Protein AF-A0AAX1J682-F1 (afdb_monomer_lite)

Secondary structure (DSSP, 8-state):
---TT---HHHHHT--PPPPPEEETTTEESS-------TTSSHHHHHHHHHHHHHHT-EETTEE----------TT--HHHHHHHHHHHHT-

pLDDT: mean 94.28, std 7.14, range [54.44, 98.25]

Organism: NCBI:txid120959

Radius of gyration: 18.34 Å; chains: 1; bounding box: 38×26×57 Å

Structure (mmCIF, N/CA/C/O backbone):
data_AF-A0AAX1J682-F1
#
_entry.id   AF-A0AAX1J682-F1
#
loop_
_atom_site.group_PDB
_atom_site.id
_atom_site.type_symbol
_atom_site.label_atom_id
_atom_site.label_alt_id
_atom_site.label_comp_id
_atom_site.label_asym_id
_atom_site.label_entity_id
_atom_site.label_seq_id
_atom_site.pdbx_PDB_ins_code
_atom_site.Cartn_x
_atom_site.Cartn_y
_atom_site.Cartn_z
_atom_site.occupancy
_atom_site.B_iso_or_equiv
_atom_site.auth_seq_id
_atom_site.auth_comp_id
_atom_site.auth_asym_id
_atom_site.auth_atom_id
_atom_site.pdbx_PDB_model_num
ATOM 1 N N . MET A 1 1 ? 3.415 2.321 37.408 1.00 54.44 1 MET A N 1
ATOM 2 C CA . MET A 1 1 ? 2.972 2.013 36.034 1.00 54.44 1 MET A CA 1
ATOM 3 C C . MET A 1 1 ? 1.501 2.387 35.968 1.00 54.44 1 MET A C 1
ATOM 5 O O . MET A 1 1 ? 0.724 1.815 36.717 1.00 54.44 1 MET A O 1
ATOM 9 N N . SER A 1 2 ? 1.156 3.450 35.241 1.00 63.31 2 SER A N 1
ATOM 10 C CA . SER A 1 2 ? -0.225 3.944 35.155 1.00 63.31 2 SER A CA 1
ATOM 11 C C . SER A 1 2 ? -1.028 3.043 34.216 1.00 63.31 2 SER A C 1
ATOM 13 O O . SER A 1 2 ? -0.546 2.738 33.130 1.00 63.31 2 SER A O 1
ATOM 15 N N . LEU A 1 3 ? -2.235 2.636 34.617 1.00 78.62 3 LEU A N 1
ATOM 16 C CA . LEU A 1 3 ? -3.186 1.878 33.784 1.00 78.62 3 LEU A CA 1
ATOM 17 C C . LEU A 1 3 ? -3.978 2.790 32.822 1.00 78.62 3 LEU A C 1
ATOM 19 O O . LEU A 1 3 ? -5.016 2.401 32.295 1.00 78.62 3 LEU A O 1
ATOM 23 N N . SER A 1 4 ? -3.509 4.021 32.609 1.00 72.94 4 SER A N 1
ATOM 24 C CA . SER A 1 4 ? -4.102 4.999 31.697 1.00 72.94 4 SER A CA 1
ATOM 25 C C . SER A 1 4 ? -3.999 4.502 30.253 1.00 72.94 4 SER A C 1
ATOM 27 O O . SER A 1 4 ? -2.948 4.644 29.629 1.00 72.94 4 SER A O 1
ATOM 29 N N . GLY A 1 5 ? -5.068 3.882 29.757 1.00 82.69 5 GLY A N 1
ATOM 30 C CA . GLY A 1 5 ? -5.147 3.292 28.418 1.00 82.69 5 GLY A CA 1
ATOM 31 C C . GLY A 1 5 ? -5.752 1.888 28.386 1.00 82.69 5 GLY A C 1
ATOM 32 O O . GLY A 1 5 ? -5.976 1.363 27.301 1.00 82.69 5 GLY A O 1
ATOM 33 N N . LEU A 1 6 ? -6.028 1.271 29.543 1.00 89.44 6 LEU A N 1
ATOM 34 C CA . LEU A 1 6 ? -6.820 0.045 29.571 1.00 89.44 6 LEU A CA 1
ATOM 35 C C . LEU A 1 6 ? -8.285 0.353 29.266 1.00 89.44 6 LEU A C 1
ATOM 37 O O . LEU A 1 6 ? -8.880 1.231 29.886 1.00 89.44 6 LEU A O 1
ATOM 41 N N . VAL A 1 7 ? -8.836 -0.416 28.336 1.00 92.00 7 VAL A N 1
ATOM 42 C CA . VAL A 1 7 ? -10.250 -0.426 27.969 1.00 92.00 7 VAL A CA 1
ATOM 43 C C . VAL A 1 7 ? -10.806 -1.780 28.395 1.00 92.00 7 VAL A C 1
ATOM 45 O O . VAL A 1 7 ? -10.195 -2.817 28.119 1.00 92.00 7 VAL A O 1
ATOM 48 N N . THR A 1 8 ? -11.920 -1.787 29.119 1.00 94.44 8 THR A N 1
ATOM 49 C CA . THR A 1 8 ? -12.617 -3.023 29.488 1.00 94.44 8 THR A CA 1
ATOM 50 C C . THR A 1 8 ? -13.480 -3.530 28.327 1.00 94.44 8 THR A C 1
ATOM 52 O O . THR A 1 8 ? -13.756 -2.804 27.375 1.00 94.44 8 THR A O 1
ATOM 55 N N . GLY A 1 9 ? -13.904 -4.797 28.371 1.00 94.69 9 GLY A N 1
ATOM 56 C CA . GLY A 1 9 ? -14.698 -5.384 27.283 1.00 94.69 9 GLY A CA 1
ATOM 57 C C . GLY A 1 9 ? -16.041 -4.680 27.064 1.00 94.69 9 GLY A C 1
ATOM 58 O O . GLY A 1 9 ? -16.424 -4.445 25.927 1.00 94.69 9 GLY A O 1
ATOM 59 N N . ASP A 1 10 ? -16.709 -4.282 28.145 1.00 96.44 10 ASP A N 1
ATOM 60 C CA . ASP A 1 10 ? -17.950 -3.498 28.131 1.00 96.44 10 ASP A CA 1
ATOM 61 C C . ASP A 1 10 ? -17.750 -2.079 27.583 1.00 96.44 10 ASP A C 1
ATOM 63 O O . ASP A 1 10 ? -18.605 -1.579 26.859 1.00 96.44 10 ASP A O 1
ATOM 67 N N . GLN A 1 11 ? -16.609 -1.444 27.873 1.00 94.69 11 GLN A N 1
ATOM 68 C CA . GLN A 1 11 ? -16.272 -0.137 27.305 1.00 94.69 11 GLN A CA 1
ATOM 69 C C . GLN A 1 11 ? -16.045 -0.224 25.796 1.00 94.69 11 GLN A C 1
ATOM 71 O O . GLN A 1 11 ? -16.528 0.631 25.064 1.00 94.69 11 GLN A O 1
ATOM 76 N N . LEU A 1 12 ? -15.337 -1.258 25.331 1.00 94.44 12 LEU A N 1
ATOM 77 C CA . LEU A 1 12 ? -15.101 -1.464 23.904 1.00 94.44 12 LEU A CA 1
ATOM 78 C C . LEU A 1 12 ? -16.395 -1.805 23.151 1.00 94.44 12 LEU A C 1
ATOM 80 O O . LEU A 1 12 ? -16.602 -1.298 22.055 1.00 94.44 12 LEU A O 1
ATOM 84 N N . ASP A 1 13 ? -17.255 -2.646 23.731 1.00 96.06 13 ASP A N 1
ATOM 85 C CA . ASP A 1 13 ? -18.537 -3.045 23.131 1.00 96.06 13 ASP A CA 1
ATOM 86 C C . ASP A 1 13 ? -19.522 -1.868 23.013 1.00 96.06 13 ASP A C 1
ATOM 88 O O . ASP A 1 13 ? -20.292 -1.787 22.058 1.00 96.06 13 ASP A O 1
ATOM 92 N N . ALA A 1 14 ? -19.464 -0.915 23.950 1.00 96.38 14 ALA A N 1
ATOM 93 C CA . ALA A 1 14 ? -20.284 0.295 23.926 1.00 96.38 14 ALA A CA 1
ATOM 94 C C . ALA A 1 14 ? -19.757 1.394 22.979 1.00 96.38 14 ALA A C 1
ATOM 96 O O . ALA A 1 14 ? -20.449 2.393 22.758 1.00 96.38 14 ALA A O 1
ATOM 97 N N . GLU A 1 15 ? -18.546 1.247 22.438 1.00 95.12 15 GLU A N 1
ATOM 98 C CA . GLU A 1 15 ? -17.910 2.272 21.614 1.00 95.12 15 GLU A CA 1
ATOM 99 C C . GLU A 1 15 ? -18.506 2.308 20.198 1.00 95.12 15 GLU A C 1
ATOM 101 O O . GLU A 1 15 ? -18.699 1.284 19.542 1.00 95.12 15 GLU A O 1
ATOM 106 N N . THR A 1 16 ? -18.744 3.512 19.671 1.00 95.44 16 THR A N 1
ATOM 107 C CA . THR A 1 16 ? -19.090 3.689 18.253 1.00 95.44 16 THR A CA 1
ATOM 108 C C . THR A 1 16 ? -17.820 3.961 17.459 1.00 95.44 16 THR A C 1
ATOM 110 O O . THR A 1 16 ? -17.346 5.093 17.390 1.00 95.44 16 THR A O 1
ATOM 113 N N . LEU A 1 17 ? -17.262 2.915 16.853 1.00 93.00 17 LEU A N 1
ATOM 114 C CA . LEU A 1 17 ? -16.038 3.021 16.063 1.00 93.00 17 LEU A CA 1
ATOM 115 C C . LEU A 1 17 ? -16.296 3.688 14.707 1.00 93.00 17 LEU A C 1
ATOM 117 O O . LEU A 1 17 ? -17.293 3.413 14.034 1.00 93.00 17 LEU A O 1
ATOM 121 N N . SER A 1 18 ? -15.357 4.534 14.283 1.00 93.88 18 SER A N 1
ATOM 122 C CA . SER A 1 18 ? -15.352 5.079 12.926 1.00 93.88 18 SER A CA 1
ATOM 123 C C . SER A 1 18 ? -15.273 3.954 11.885 1.00 93.88 18 SER A C 1
ATOM 125 O O . SER A 1 18 ? -14.638 2.925 12.136 1.00 93.88 18 SER A O 1
ATOM 127 N N . PRO A 1 19 ? -15.876 4.134 10.696 1.00 93.31 19 PRO A N 1
ATOM 128 C CA . PRO A 1 19 ? -15.704 3.193 9.599 1.00 93.31 19 PRO A CA 1
ATOM 129 C C . PRO A 1 19 ? -14.231 3.058 9.207 1.00 93.31 19 PRO A C 1
ATOM 131 O O . PRO A 1 19 ? -13.501 4.046 9.199 1.00 93.31 19 PRO A O 1
ATOM 134 N N . LEU A 1 20 ? -13.834 1.847 8.816 1.00 93.44 20 LEU A N 1
ATOM 135 C CA . LEU A 1 20 ? -12.494 1.561 8.312 1.00 93.44 20 LEU A CA 1
ATOM 136 C C . LEU A 1 20 ? -12.189 2.434 7.091 1.00 93.44 20 LEU A C 1
ATOM 138 O O . LEU A 1 20 ? -12.952 2.431 6.117 1.00 93.44 20 LEU A O 1
ATOM 142 N N . GLU A 1 21 ? -11.064 3.141 7.114 1.00 95.44 21 GLU A N 1
ATOM 143 C CA . GLU A 1 21 ? -10.600 3.857 5.932 1.00 95.44 21 GLU A CA 1
ATOM 144 C C . GLU A 1 21 ? -9.901 2.923 4.941 1.00 95.44 21 GLU A C 1
ATOM 146 O O . GLU A 1 21 ? -9.297 1.914 5.304 1.00 95.44 21 GLU A O 1
ATOM 151 N N . TRP A 1 22 ? -9.955 3.277 3.657 1.00 96.19 22 TRP A N 1
ATOM 152 C CA . TRP A 1 22 ? -9.360 2.487 2.584 1.00 96.19 22 TRP A CA 1
ATOM 153 C C . TRP A 1 22 ? -8.493 3.364 1.692 1.00 96.19 22 TRP A C 1
ATOM 155 O O . TRP A 1 22 ? -8.910 4.439 1.260 1.00 96.19 22 TRP A O 1
ATOM 165 N N . SER A 1 23 ? -7.295 2.874 1.381 1.00 96.00 23 SER A N 1
ATOM 166 C CA . SER A 1 23 ? -6.480 3.426 0.293 1.00 96.00 23 SER A CA 1
ATOM 167 C C . SER A 1 23 ? -6.989 2.924 -1.058 1.00 96.00 23 SER A C 1
ATOM 169 O O . SER A 1 23 ? -7.051 3.682 -2.017 1.00 96.00 23 SER A O 1
ATOM 171 N N . VAL A 1 24 ? -7.401 1.651 -1.115 1.00 97.06 24 VAL A N 1
ATOM 172 C CA . VAL A 1 24 ? -8.084 1.054 -2.270 1.00 97.06 24 VAL A CA 1
ATOM 173 C C . VAL A 1 24 ? -9.303 0.288 -1.749 1.00 97.06 24 VAL A C 1
ATOM 175 O O . VAL A 1 24 ? -9.111 -0.733 -1.079 1.00 97.06 24 VAL A O 1
ATOM 178 N N . PRO A 1 25 ? -10.540 0.762 -1.989 1.00 97.06 25 PRO A N 1
ATOM 179 C CA . PRO A 1 25 ? -11.755 0.132 -1.473 1.00 97.06 25 PRO A CA 1
ATOM 180 C C . PRO A 1 25 ? -11.810 -1.382 -1.725 1.00 97.06 25 PRO A C 1
ATOM 182 O O . PRO A 1 25 ? -11.649 -1.844 -2.851 1.00 97.06 25 PRO A O 1
ATOM 185 N N . GLY A 1 26 ? -12.003 -2.160 -0.655 1.00 95.38 26 GLY A N 1
ATOM 186 C CA . GLY A 1 26 ? -12.087 -3.625 -0.707 1.00 95.38 26 GLY A CA 1
ATOM 187 C C . GLY A 1 26 ? -10.757 -4.363 -0.917 1.00 95.38 26 GLY A C 1
ATOM 188 O O . GLY A 1 26 ? -10.752 -5.591 -0.909 1.00 95.38 26 GLY A O 1
ATOM 189 N N . ILE A 1 27 ? -9.637 -3.649 -1.085 1.00 95.69 27 ILE A N 1
ATOM 190 C CA . ILE A 1 27 ? -8.323 -4.244 -1.386 1.00 95.69 27 ILE A CA 1
ATOM 191 C C . ILE A 1 27 ? -7.270 -3.848 -0.348 1.00 95.69 27 ILE A C 1
ATOM 193 O O . ILE A 1 27 ? -6.546 -4.708 0.148 1.00 95.69 27 ILE A O 1
ATOM 197 N N . LEU A 1 28 ? -7.167 -2.557 -0.025 1.00 95.88 28 LEU A N 1
ATOM 198 C CA . LEU A 1 28 ? -6.125 -2.021 0.848 1.00 95.88 28 LEU A CA 1
ATOM 199 C C . LEU A 1 28 ? -6.747 -1.127 1.933 1.00 95.88 28 LEU A C 1
ATOM 201 O O . LEU A 1 28 ? -6.954 0.066 1.676 1.00 95.88 28 LEU A O 1
ATOM 205 N N . PRO A 1 29 ? -7.083 -1.691 3.109 1.00 96.25 29 PRO A N 1
ATOM 206 C CA . PRO A 1 29 ? -7.574 -0.919 4.243 1.00 96.25 29 PRO A CA 1
ATOM 207 C C . PRO A 1 29 ? -6.437 -0.133 4.902 1.00 96.25 29 PRO A C 1
ATOM 209 O O . PRO A 1 29 ? -5.256 -0.360 4.622 1.00 96.25 29 PRO A O 1
ATOM 212 N N . GLU A 1 30 ? -6.790 0.786 5.791 1.00 95.25 30 GLU A N 1
ATOM 213 C CA . GLU A 1 30 ? -5.839 1.421 6.700 1.00 95.25 30 GLU A CA 1
ATOM 214 C C . GLU A 1 30 ? -5.088 0.399 7.572 1.00 95.25 30 GLU A C 1
ATOM 216 O O . GLU A 1 30 ? -5.556 -0.711 7.832 1.00 95.25 30 GLU A O 1
ATOM 221 N N . GLY A 1 31 ? -3.890 0.781 8.018 1.00 94.69 31 GLY A N 1
ATOM 222 C CA . GLY A 1 31 ? -2.983 -0.084 8.769 1.00 94.69 31 GLY A CA 1
ATOM 223 C C . GLY A 1 31 ? -1.771 -0.529 7.948 1.00 94.69 31 GLY A C 1
ATOM 224 O O . GLY A 1 31 ? -1.256 0.217 7.116 1.00 94.69 31 GLY A O 1
ATOM 225 N N . LEU A 1 32 ? -1.275 -1.739 8.226 1.00 95.31 32 LEU A N 1
ATOM 226 C CA . LEU A 1 32 ? -0.077 -2.303 7.601 1.00 95.31 32 LEU A CA 1
ATOM 227 C C . LEU A 1 32 ? -0.435 -3.508 6.727 1.00 95.31 32 LEU A C 1
ATOM 229 O O . LEU A 1 32 ? -0.906 -4.527 7.226 1.00 95.31 32 LEU A O 1
ATOM 233 N N . GLY A 1 33 ? -0.129 -3.410 5.434 1.00 93.44 33 GLY A N 1
ATOM 234 C CA . GLY A 1 33 ? -0.212 -4.518 4.484 1.00 93.44 33 GLY A CA 1
ATOM 235 C C . GLY A 1 33 ? 1.169 -4.973 4.014 1.00 93.44 33 GLY A C 1
ATOM 236 O O . GLY A 1 33 ? 2.075 -4.159 3.836 1.00 93.44 33 GLY A O 1
ATOM 237 N N . ILE A 1 34 ? 1.327 -6.277 3.771 1.00 96.00 34 ILE A N 1
ATOM 238 C CA . ILE A 1 34 ? 2.536 -6.855 3.173 1.00 96.00 34 ILE A CA 1
ATOM 239 C C . ILE A 1 34 ? 2.160 -7.510 1.845 1.00 96.00 34 ILE A C 1
ATOM 241 O O . ILE A 1 34 ? 1.379 -8.458 1.813 1.00 96.00 34 ILE A O 1
ATOM 245 N N . LEU A 1 35 ? 2.760 -7.036 0.752 1.00 96.19 35 LEU A N 1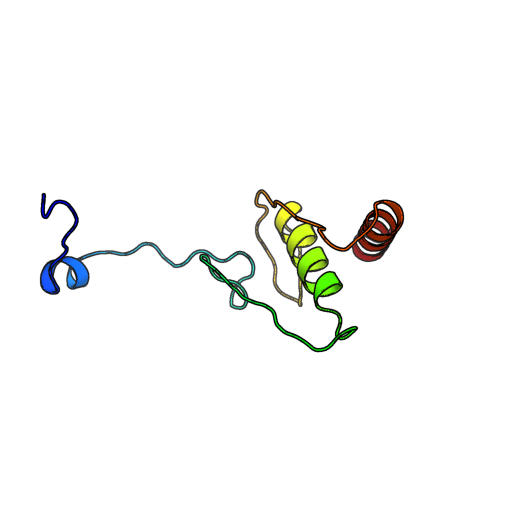
ATOM 246 C CA . LEU A 1 35 ? 2.656 -7.669 -0.561 1.00 96.19 35 LEU A CA 1
ATOM 247 C C . LEU A 1 35 ? 3.890 -8.541 -0.819 1.00 96.19 35 LEU A C 1
ATOM 249 O O . LEU A 1 35 ? 4.986 -8.029 -1.052 1.00 96.19 35 LEU A O 1
ATOM 253 N N . ALA A 1 36 ? 3.701 -9.861 -0.828 1.00 96.38 36 ALA A N 1
ATOM 254 C CA . ALA A 1 36 ? 4.747 -10.835 -1.126 1.00 96.38 36 ALA A CA 1
ATOM 255 C C . ALA A 1 36 ? 4.451 -11.562 -2.442 1.00 96.38 36 ALA A C 1
ATOM 257 O O . ALA A 1 36 ? 3.351 -12.062 -2.658 1.00 96.38 36 ALA A O 1
ATOM 258 N N . ALA A 1 37 ? 5.444 -11.630 -3.326 1.00 96.38 37 ALA A N 1
ATOM 259 C CA . ALA A 1 37 ? 5.348 -12.356 -4.586 1.00 96.38 37 ALA A CA 1
ATOM 260 C C . ALA A 1 37 ? 6.747 -12.762 -5.080 1.00 96.38 37 ALA A C 1
ATOM 262 O O . ALA A 1 37 ? 7.729 -12.092 -4.730 1.00 96.38 37 ALA A O 1
ATOM 263 N N . PRO A 1 38 ? 6.862 -13.808 -5.923 1.00 97.50 38 PRO A N 1
ATOM 264 C CA . PRO A 1 38 ? 8.127 -14.175 -6.547 1.00 97.50 38 PRO A CA 1
ATOM 265 C C . PRO A 1 38 ? 8.760 -13.012 -7.333 1.00 97.50 38 PRO A C 1
ATOM 267 O O . PRO A 1 38 ? 8.059 -12.103 -7.802 1.00 97.50 38 PRO A O 1
ATOM 270 N N . PRO A 1 39 ? 10.089 -13.025 -7.533 1.00 95.06 39 PRO A N 1
ATOM 271 C CA . PRO A 1 39 ? 10.758 -12.043 -8.374 1.00 95.06 39 PRO A CA 1
ATOM 272 C C . PRO A 1 39 ? 10.092 -11.922 -9.749 1.00 95.06 39 PRO A C 1
ATOM 274 O O . PRO A 1 39 ? 9.756 -12.920 -10.377 1.00 95.06 39 PRO A O 1
ATOM 277 N N . LYS A 1 40 ? 9.948 -10.679 -10.229 1.00 92.81 40 LYS A N 1
ATOM 278 C CA . LYS A 1 40 ? 9.358 -10.333 -11.537 1.00 92.81 40 LYS A CA 1
ATOM 279 C C . LYS A 1 40 ? 7.855 -10.617 -11.686 1.00 92.81 40 LYS A C 1
ATOM 281 O O . LYS A 1 40 ? 7.323 -10.378 -12.760 1.00 92.81 40 LYS A O 1
ATOM 286 N N . ALA A 1 41 ? 7.147 -10.974 -10.613 1.00 96.25 41 ALA A N 1
ATOM 287 C CA . ALA A 1 41 ? 5.687 -11.123 -10.619 1.00 96.25 41 ALA A CA 1
ATOM 288 C C . ALA A 1 41 ? 4.903 -9.788 -10.664 1.00 96.25 41 ALA A C 1
ATOM 290 O O . ALA A 1 41 ? 3.689 -9.779 -10.524 1.00 96.25 41 ALA A O 1
ATOM 291 N N . GLY A 1 42 ? 5.585 -8.644 -10.807 1.00 95.25 42 GLY A N 1
ATOM 292 C CA . GLY A 1 42 ? 4.934 -7.333 -10.922 1.00 95.25 42 GLY A CA 1
ATOM 293 C C . GLY A 1 42 ? 4.671 -6.589 -9.606 1.00 95.25 42 GLY A C 1
ATOM 294 O O . GLY A 1 42 ? 4.083 -5.517 -9.650 1.00 95.25 42 GLY A O 1
ATOM 295 N N . LYS A 1 43 ? 5.163 -7.065 -8.450 1.00 96.06 43 LYS A N 1
ATOM 296 C CA . LYS A 1 43 ? 4.928 -6.418 -7.137 1.00 96.06 43 LYS A CA 1
ATOM 297 C C . LYS A 1 43 ? 5.232 -4.910 -7.116 1.00 96.06 43 LYS A C 1
ATOM 299 O O . LYS A 1 43 ? 4.394 -4.115 -6.719 1.00 96.06 43 LYS A O 1
ATOM 304 N N . SER A 1 44 ? 6.404 -4.506 -7.612 1.00 95.44 44 SER A N 1
ATOM 305 C CA . SER A 1 44 ? 6.825 -3.098 -7.620 1.00 95.44 44 SER A CA 1
ATOM 306 C C . SER A 1 44 ? 6.013 -2.257 -8.607 1.00 95.44 44 SER A C 1
ATOM 308 O O . SER A 1 44 ? 5.825 -1.071 -8.376 1.00 95.44 44 SER A O 1
ATOM 310 N N . TRP A 1 45 ? 5.514 -2.866 -9.689 1.00 96.94 45 TRP A N 1
ATOM 311 C CA . TRP A 1 45 ? 4.610 -2.198 -10.627 1.00 96.94 45 TRP A CA 1
ATOM 312 C C . TRP A 1 45 ? 3.250 -1.950 -9.991 1.00 96.94 45 TRP A C 1
ATOM 314 O O . TRP A 1 45 ? 2.743 -0.839 -10.074 1.00 96.94 45 TRP A O 1
ATOM 324 N N . LEU A 1 46 ? 2.701 -2.957 -9.309 1.00 97.31 46 LEU A N 1
ATOM 325 C CA . LEU A 1 46 ? 1.423 -2.842 -8.621 1.00 97.31 46 LEU A CA 1
ATOM 326 C C . LEU A 1 46 ? 1.466 -1.782 -7.514 1.00 97.31 46 LEU A C 1
ATOM 328 O O . LEU A 1 46 ? 0.601 -0.915 -7.471 1.00 97.31 46 LEU A O 1
ATOM 332 N N . VAL A 1 47 ? 2.489 -1.811 -6.652 1.00 97.25 47 VAL A N 1
ATOM 333 C CA . VAL A 1 47 ? 2.622 -0.826 -5.562 1.00 97.25 47 VAL A CA 1
ATOM 334 C C . VAL A 1 47 ? 2.785 0.590 -6.115 1.00 97.25 47 VAL A C 1
ATOM 336 O O . VAL A 1 47 ? 2.163 1.515 -5.600 1.00 97.25 47 VAL A O 1
ATOM 339 N N . LEU A 1 48 ? 3.576 0.771 -7.179 1.00 97.94 48 LEU A N 1
ATOM 340 C CA . LEU A 1 48 ? 3.732 2.079 -7.814 1.00 97.94 48 LEU A CA 1
ATOM 341 C C . LEU A 1 48 ? 2.425 2.560 -8.464 1.00 97.94 48 LEU A C 1
ATOM 343 O O . LEU A 1 48 ? 2.072 3.720 -8.294 1.00 97.94 48 LEU A O 1
ATOM 347 N N . ALA A 1 49 ? 1.691 1.682 -9.156 1.00 97.81 49 ALA A N 1
ATOM 348 C CA . ALA A 1 49 ? 0.405 2.018 -9.769 1.00 97.81 49 ALA A CA 1
ATOM 349 C C . ALA A 1 49 ? -0.638 2.435 -8.722 1.00 97.81 49 ALA A C 1
ATOM 351 O O . ALA A 1 49 ? -1.296 3.455 -8.896 1.00 97.81 49 ALA A O 1
ATOM 352 N N . ILE A 1 50 ? -0.733 1.700 -7.606 1.00 97.88 50 ILE A N 1
ATOM 353 C CA . ILE A 1 50 ? -1.592 2.074 -6.472 1.00 97.88 50 ILE A CA 1
ATOM 354 C C . ILE A 1 50 ? -1.172 3.438 -5.923 1.00 97.88 50 ILE A C 1
ATOM 356 O O . ILE A 1 50 ? -2.015 4.311 -5.752 1.00 97.88 50 ILE A O 1
ATOM 360 N N . GLY A 1 51 ? 0.126 3.639 -5.678 1.00 97.94 51 GLY A N 1
ATOM 361 C CA . GLY A 1 51 ? 0.633 4.896 -5.136 1.00 97.94 51 GLY A CA 1
ATOM 362 C C . GLY A 1 51 ? 0.336 6.100 -6.032 1.00 97.94 51 GLY A C 1
ATOM 363 O O . GLY A 1 51 ? -0.094 7.131 -5.528 1.00 97.94 51 GLY A O 1
ATOM 364 N N . LEU A 1 52 ? 0.516 5.964 -7.349 1.00 98.06 52 LEU A N 1
ATOM 365 C CA . LEU A 1 52 ? 0.205 7.022 -8.314 1.00 98.06 52 LEU A CA 1
ATOM 366 C C . LEU A 1 52 ? -1.303 7.296 -8.388 1.00 98.06 52 LEU A C 1
ATOM 368 O O . LEU A 1 52 ? -1.707 8.450 -8.297 1.00 98.06 52 LEU A O 1
ATOM 372 N N . ALA A 1 53 ? -2.132 6.252 -8.478 1.00 98.00 53 ALA A N 1
ATOM 373 C CA . ALA A 1 53 ? -3.583 6.408 -8.546 1.00 98.00 53 ALA A CA 1
ATOM 374 C C . ALA A 1 53 ? -4.160 7.056 -7.280 1.00 98.00 53 ALA A C 1
ATOM 376 O O . ALA A 1 53 ? -5.012 7.933 -7.379 1.00 98.00 53 ALA A O 1
ATOM 377 N N . VAL A 1 54 ? -3.678 6.666 -6.094 1.00 98.00 54 VAL A N 1
ATOM 378 C CA . VAL A 1 54 ? -4.093 7.268 -4.815 1.00 98.00 54 VAL A CA 1
ATOM 379 C C . VAL A 1 54 ? -3.569 8.700 -4.679 1.00 98.00 54 VAL A C 1
ATOM 381 O O . VAL A 1 54 ? -4.267 9.549 -4.134 1.00 98.00 54 VAL A O 1
ATOM 384 N N . ALA A 1 55 ? -2.370 9.002 -5.184 1.00 98.00 55 ALA A N 1
ATOM 385 C CA . ALA A 1 55 ? -1.825 10.360 -5.151 1.00 98.00 55 ALA A CA 1
ATOM 386 C C . ALA A 1 55 ? -2.596 11.347 -6.046 1.00 98.00 55 ALA A C 1
ATOM 388 O O . ALA A 1 55 ? -2.644 12.537 -5.725 1.00 98.00 55 ALA A O 1
ATOM 389 N N . ASP A 1 56 ? -3.188 10.854 -7.137 1.00 97.06 56 ASP A N 1
ATOM 390 C CA . ASP A 1 56 ? -3.935 11.651 -8.120 1.00 97.06 56 ASP A CA 1
ATOM 391 C C . ASP A 1 56 ? -5.461 11.633 -7.894 1.00 97.06 56 ASP A C 1
ATOM 393 O O . ASP A 1 56 ? -6.142 12.607 -8.189 1.00 97.06 56 ASP A O 1
ATOM 397 N N . GLY A 1 57 ? -6.003 10.569 -7.288 1.00 95.56 57 GLY A N 1
ATOM 398 C CA . GLY A 1 57 ? -7.449 10.382 -7.102 1.00 95.56 57 GLY A CA 1
ATOM 399 C C . GLY A 1 57 ? -8.156 9.778 -8.3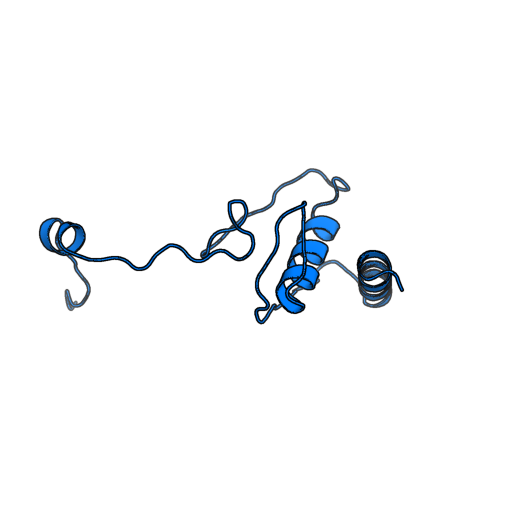21 1.00 95.56 57 GLY A C 1
ATOM 400 O O . GLY A 1 57 ? -9.237 10.230 -8.693 1.00 95.56 57 GLY A O 1
ATOM 401 N N . GLY A 1 58 ? -7.521 8.792 -8.962 1.00 95.38 58 GLY A N 1
ATOM 402 C CA . GLY A 1 58 ? -8.007 8.131 -10.178 1.00 95.38 58 GLY A CA 1
ATOM 403 C C . GLY A 1 58 ? -8.610 6.742 -9.939 1.00 95.38 58 GLY A C 1
ATOM 404 O O . GLY A 1 58 ? -9.418 6.525 -9.038 1.00 95.38 58 GLY A O 1
ATOM 405 N N . GLU A 1 59 ? -8.205 5.776 -10.762 1.00 96.62 59 GLU A N 1
ATOM 406 C CA . GLU A 1 59 ? -8.642 4.380 -10.685 1.00 96.62 59 GLU A CA 1
ATOM 407 C C . GLU A 1 59 ? -7.432 3.439 -10.687 1.00 96.62 59 GLU A C 1
ATOM 409 O O . GLU A 1 59 ? -6.456 3.656 -11.408 1.00 96.62 59 GLU A O 1
ATOM 414 N N . VAL A 1 60 ? -7.493 2.365 -9.897 1.00 97.38 60 VAL A N 1
ATOM 415 C CA . VAL A 1 60 ? -6.509 1.278 -9.935 1.00 97.38 60 VAL A CA 1
ATOM 416 C C . VAL A 1 60 ? -7.206 -0.062 -9.748 1.00 97.38 60 VAL A C 1
ATOM 418 O O . VAL A 1 60 ? -8.100 -0.189 -8.919 1.00 97.38 60 VAL A O 1
ATOM 421 N N . LEU A 1 61 ? -6.817 -1.080 -10.523 1.00 95.88 61 LEU A N 1
ATOM 422 C CA . LEU A 1 61 ? -7.458 -2.407 -10.511 1.00 95.88 61 LEU A CA 1
ATOM 423 C C . LEU A 1 61 ? -8.981 -2.381 -10.777 1.00 95.88 61 LEU A C 1
ATOM 425 O O . LEU A 1 61 ? -9.696 -3.256 -10.296 1.00 95.88 61 LEU A O 1
ATOM 429 N N . GLY A 1 62 ? -9.486 -1.394 -11.525 1.00 97.12 62 GLY A N 1
ATOM 430 C CA . GLY A 1 62 ? -10.929 -1.223 -11.732 1.00 97.12 62 GLY A CA 1
ATOM 431 C C . GLY A 1 62 ? -11.664 -0.628 -10.526 1.00 97.12 62 GLY A C 1
ATOM 432 O O . GLY A 1 62 ? -12.889 -0.709 -10.462 1.00 97.12 62 GLY A O 1
ATOM 433 N N . VAL A 1 63 ? -10.933 -0.087 -9.545 1.00 98.19 63 VAL A N 1
ATOM 434 C CA . VAL A 1 63 ? -11.483 0.491 -8.316 1.00 98.19 63 VAL A CA 1
ATOM 435 C C . VAL A 1 63 ? -11.162 1.988 -8.260 1.00 98.19 63 VAL A C 1
ATOM 437 O O . VAL A 1 63 ? -9.979 2.348 -8.284 1.00 98.19 63 VAL A O 1
ATOM 440 N N . PRO A 1 64 ? -12.174 2.872 -8.163 1.00 98.12 64 PRO A N 1
ATOM 441 C CA . PRO A 1 64 ? -11.947 4.299 -7.973 1.00 98.12 64 PRO A CA 1
ATOM 442 C C . PRO A 1 64 ? -11.343 4.564 -6.591 1.00 98.12 64 PRO A C 1
ATOM 444 O O . PRO A 1 64 ? -11.750 3.961 -5.591 1.00 98.12 64 PRO A O 1
ATOM 447 N N . VAL A 1 65 ? -10.379 5.478 -6.528 1.00 98.25 65 VAL A N 1
ATOM 448 C CA . VAL A 1 65 ? -9.672 5.838 -5.295 1.00 98.25 65 VAL A CA 1
ATOM 449 C C . VAL A 1 65 ? -9.737 7.338 -5.045 1.00 98.25 65 VAL A C 1
ATOM 451 O O . VAL A 1 65 ? -9.684 8.147 -5.964 1.00 98.25 65 VAL A O 1
ATOM 454 N N . ASN A 1 66 ? -9.843 7.718 -3.773 1.00 96.19 66 ASN A N 1
ATOM 455 C CA . ASN A 1 66 ? -9.811 9.123 -3.379 1.00 96.19 66 ASN A CA 1
ATOM 456 C C . ASN A 1 66 ? -8.368 9.629 -3.338 1.00 96.19 66 ASN A C 1
ATOM 458 O O . ASN A 1 66 ? -7.467 8.904 -2.909 1.00 96.19 66 ASN A O 1
ATOM 462 N N . GLN A 1 67 ? -8.172 10.892 -3.715 1.00 97.94 67 GLN A N 1
ATOM 463 C CA . GLN A 1 67 ? -6.862 11.529 -3.667 1.00 97.94 67 GLN A CA 1
ATOM 464 C C . GLN A 1 67 ? -6.352 11.651 -2.225 1.00 97.94 67 GLN A C 1
ATOM 466 O O . GLN A 1 67 ? -7.048 12.188 -1.357 1.00 97.94 67 GLN A O 1
ATOM 471 N N . ARG A 1 68 ? -5.126 11.185 -1.958 1.00 96.12 68 ARG A N 1
ATOM 472 C CA . ARG A 1 68 ? -4.469 11.275 -0.642 1.00 96.12 68 ARG A CA 1
ATOM 473 C C . ARG A 1 68 ? -2.953 11.457 -0.788 1.00 96.12 68 ARG A C 1
ATOM 475 O O . ARG A 1 68 ? -2.379 11.007 -1.776 1.00 96.12 68 ARG A O 1
ATOM 482 N N . PRO A 1 69 ? -2.262 12.060 0.196 1.00 97.69 69 PRO A N 1
ATOM 483 C CA . PRO A 1 69 ? -0.802 12.108 0.192 1.00 97.69 69 PRO A CA 1
ATOM 484 C C . PRO A 1 69 ? -0.185 10.701 0.221 1.00 97.69 69 PRO A C 1
ATOM 486 O O . PRO A 1 69 ? -0.560 9.876 1.053 1.00 97.69 69 PRO A O 1
ATOM 489 N N . VAL A 1 70 ? 0.797 10.449 -0.650 1.00 98.00 70 VAL A N 1
ATOM 490 C CA . VAL A 1 70 ? 1.508 9.164 -0.749 1.00 98.00 70 VAL A CA 1
ATOM 491 C C . VAL A 1 70 ? 3.015 9.379 -0.637 1.00 98.00 70 VAL A C 1
ATOM 493 O O . VAL A 1 70 ? 3.585 10.236 -1.309 1.00 98.00 70 VAL A O 1
ATOM 496 N N . LEU A 1 71 ? 3.675 8.552 0.177 1.00 97.94 71 LEU A N 1
ATOM 497 C CA . LEU A 1 71 ? 5.132 8.436 0.230 1.00 97.94 71 LEU A CA 1
ATOM 498 C C . LEU A 1 71 ? 5.559 7.094 -0.374 1.00 97.94 71 LEU A C 1
ATOM 500 O O . LEU A 1 71 ? 5.295 6.040 0.200 1.00 97.94 71 LEU A O 1
ATOM 504 N N . TYR A 1 72 ? 6.255 7.133 -1.511 1.00 97.25 72 TYR A N 1
ATOM 505 C CA . TYR A 1 72 ? 6.816 5.942 -2.151 1.00 97.25 72 TYR A CA 1
ATOM 506 C C . TYR A 1 72 ? 8.327 5.848 -1.909 1.00 97.25 72 TYR A C 1
ATOM 508 O O . TYR A 1 72 ? 9.096 6.699 -2.358 1.00 97.25 72 TYR A O 1
ATOM 516 N N . LEU A 1 73 ? 8.765 4.790 -1.221 1.00 96.81 73 LEU A N 1
ATOM 517 C CA . LEU A 1 73 ? 10.175 4.537 -0.913 1.00 96.81 73 LEU A CA 1
ATOM 518 C C . LEU A 1 73 ? 10.763 3.493 -1.874 1.00 96.81 73 LEU A C 1
ATOM 520 O O . LEU A 1 73 ? 10.672 2.287 -1.655 1.00 96.81 73 LEU A O 1
ATOM 524 N N . ALA A 1 74 ? 11.389 3.967 -2.949 1.00 94.81 74 ALA A N 1
ATOM 525 C CA . ALA A 1 74 ? 11.936 3.149 -4.034 1.00 94.81 74 ALA A CA 1
ATOM 526 C C . ALA A 1 74 ? 13.324 2.549 -3.715 1.00 94.81 74 ALA A C 1
ATOM 528 O O . ALA A 1 74 ? 14.278 2.762 -4.458 1.00 94.81 74 ALA A O 1
ATOM 529 N N . LEU A 1 75 ? 13.464 1.821 -2.604 1.00 95.00 75 LEU A N 1
ATOM 530 C CA . LEU A 1 75 ? 14.779 1.460 -2.037 1.00 95.00 75 LEU A CA 1
ATOM 531 C C . LEU A 1 75 ? 15.677 0.602 -2.953 1.00 95.00 75 LEU A C 1
ATOM 533 O O . LEU A 1 75 ? 16.894 0.602 -2.792 1.00 95.00 75 LEU A O 1
ATOM 537 N N . GLU A 1 76 ? 15.093 -0.114 -3.914 1.00 93.19 76 GLU A N 1
ATOM 538 C CA . GLU A 1 76 ? 15.810 -0.996 -4.850 1.00 93.19 76 GLU A CA 1
ATOM 539 C C . GLU A 1 76 ? 15.932 -0.412 -6.274 1.00 93.19 76 GLU A C 1
ATOM 541 O O . GLU A 1 76 ? 16.668 -0.950 -7.107 1.00 93.19 76 GLU A O 1
ATOM 546 N N . ASP A 1 77 ? 15.203 0.663 -6.599 1.00 93.06 77 ASP A N 1
ATOM 547 C CA . ASP A 1 77 ? 15.147 1.221 -7.954 1.00 93.06 77 ASP A CA 1
ATOM 548 C C . ASP A 1 77 ? 16.069 2.444 -8.095 1.00 93.06 77 ASP A C 1
ATOM 550 O O . ASP A 1 77 ? 16.030 3.384 -7.309 1.00 93.06 77 ASP A O 1
ATOM 554 N N . GLY A 1 78 ? 16.866 2.489 -9.167 1.00 96.12 78 GLY A N 1
ATOM 555 C CA . GLY A 1 78 ? 17.600 3.702 -9.544 1.00 96.12 78 GLY A CA 1
ATOM 556 C C . GLY A 1 78 ? 16.702 4.749 -10.219 1.00 96.12 78 GLY A C 1
ATOM 557 O O . GLY A 1 78 ? 15.710 4.40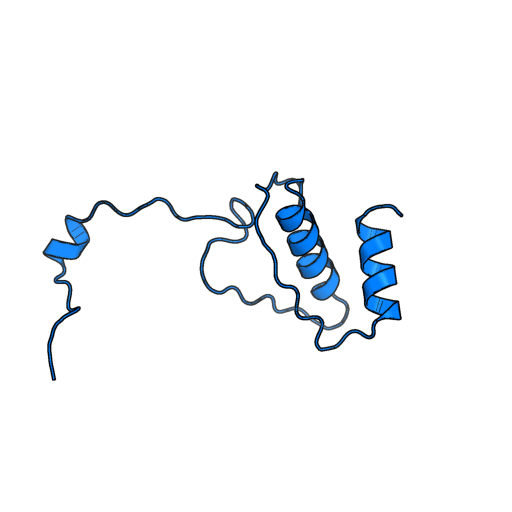4 -10.865 1.00 96.12 78 GLY A O 1
ATOM 558 N N . TRP A 1 79 ? 17.104 6.024 -10.177 1.00 96.75 79 TRP A N 1
ATOM 559 C CA . TRP A 1 79 ? 16.336 7.168 -10.703 1.00 96.75 79 TRP A CA 1
ATOM 560 C C . TRP A 1 79 ? 15.784 6.979 -12.123 1.00 96.75 79 TRP A C 1
ATOM 562 O O . TRP A 1 79 ? 14.600 7.197 -12.366 1.00 96.75 79 TRP A O 1
ATOM 572 N N . ARG A 1 80 ? 16.621 6.518 -13.066 1.00 97.69 80 ARG A N 1
ATOM 573 C CA . ARG A 1 80 ? 16.211 6.285 -14.466 1.00 97.69 80 ARG A CA 1
ATOM 574 C C . ARG A 1 80 ? 15.112 5.227 -14.577 1.00 97.69 80 ARG A C 1
ATOM 576 O O . ARG A 1 80 ? 14.189 5.372 -15.372 1.00 97.69 80 ARG A O 1
ATOM 583 N N . ARG A 1 81 ? 15.216 4.165 -13.773 1.00 95.94 81 ARG A N 1
ATOM 584 C CA . ARG A 1 81 ? 14.251 3.063 -13.753 1.00 95.94 81 ARG A CA 1
ATOM 585 C C . ARG A 1 81 ? 12.920 3.536 -13.181 1.00 95.94 81 ARG A C 1
ATOM 587 O O . ARG A 1 81 ? 11.893 3.255 -13.785 1.00 95.94 81 ARG A O 1
ATOM 594 N N . LEU A 1 82 ? 12.946 4.270 -12.069 1.00 96.94 82 LEU A N 1
ATOM 595 C CA . L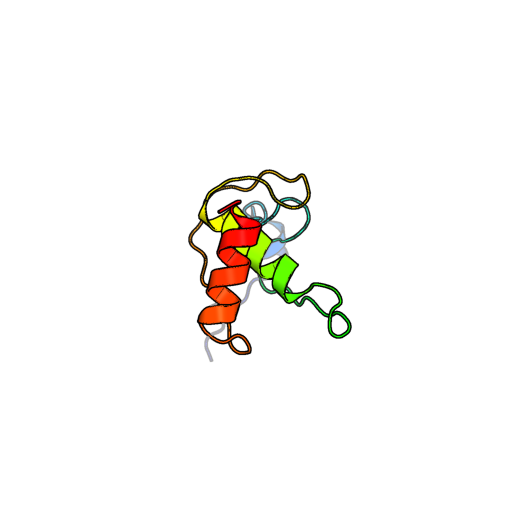EU A 1 82 ? 11.734 4.812 -11.459 1.00 96.94 82 LEU A CA 1
ATOM 596 C C . LEU A 1 82 ? 11.024 5.795 -12.400 1.00 96.94 82 LEU A C 1
ATOM 598 O O . LEU A 1 82 ? 9.841 5.615 -12.667 1.00 96.94 82 LEU A O 1
ATOM 602 N N . GLN A 1 83 ? 11.754 6.751 -12.990 1.00 97.19 83 GLN A N 1
ATOM 603 C CA . GLN A 1 83 ? 11.190 7.703 -13.956 1.00 97.19 83 GLN A CA 1
ATOM 604 C C . GLN A 1 83 ? 10.519 6.993 -15.139 1.00 97.19 83 GLN A C 1
ATOM 606 O O . GLN A 1 83 ? 9.398 7.335 -15.505 1.00 97.19 83 GLN A O 1
ATOM 611 N N . SER A 1 84 ? 11.188 5.994 -15.723 1.00 97.44 84 SER A N 1
ATOM 612 C CA . SER A 1 84 ? 10.634 5.227 -16.842 1.00 97.44 84 SER A CA 1
ATOM 613 C C . SER A 1 84 ? 9.341 4.501 -16.469 1.00 97.44 84 SER A C 1
ATOM 615 O O . SER A 1 84 ? 8.437 4.438 -17.295 1.00 97.44 84 SER A O 1
ATOM 617 N N . ARG A 1 85 ? 9.244 3.956 -15.250 1.00 97.12 85 ARG A N 1
ATOM 618 C CA . ARG A 1 85 ? 8.026 3.279 -14.785 1.00 97.12 85 ARG A CA 1
ATOM 619 C C . ARG A 1 85 ? 6.878 4.251 -14.558 1.00 97.12 85 ARG A C 1
ATOM 621 O O . ARG A 1 85 ? 5.765 3.939 -14.958 1.00 97.12 85 ARG A O 1
ATOM 628 N N . CYS A 1 86 ? 7.149 5.407 -13.947 1.00 97.25 86 CYS A N 1
ATOM 629 C CA . CYS A 1 86 ? 6.125 6.429 -13.742 1.00 97.25 86 CYS A CA 1
ATOM 630 C C . CYS A 1 86 ? 5.537 6.881 -15.079 1.00 97.25 86 CYS A C 1
ATOM 632 O O . CYS A 1 86 ? 4.327 6.822 -15.235 1.00 97.25 86 CYS A O 1
ATOM 634 N N . ARG A 1 87 ? 6.381 7.221 -16.064 1.00 97.69 87 ARG A N 1
ATOM 635 C CA . ARG A 1 87 ? 5.916 7.603 -17.410 1.00 97.69 87 ARG A CA 1
ATOM 636 C C . ARG A 1 87 ? 5.036 6.532 -18.044 1.00 97.69 87 ARG A C 1
ATOM 638 O O . ARG A 1 87 ? 3.925 6.814 -18.464 1.00 97.69 87 ARG A O 1
ATOM 645 N N . GLN A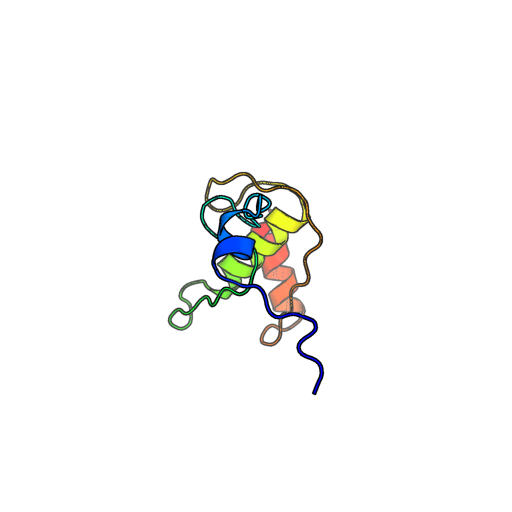 1 88 ? 5.484 5.276 -17.999 1.00 97.12 88 GLN A N 1
ATOM 646 C CA . GLN A 1 88 ? 4.713 4.170 -18.560 1.00 97.12 88 GLN A CA 1
ATOM 647 C C . GLN A 1 88 ? 3.347 3.978 -17.878 1.00 97.12 88 GLN A C 1
ATOM 649 O O . GLN A 1 88 ? 2.389 3.614 -18.551 1.00 97.12 88 GLN A O 1
ATOM 654 N N . LEU A 1 89 ? 3.253 4.191 -16.562 1.00 96.12 89 LEU A N 1
ATOM 655 C CA . LEU A 1 89 ? 1.989 4.084 -15.824 1.00 96.12 89 LEU A CA 1
ATOM 656 C C . LEU A 1 89 ? 1.074 5.297 -16.024 1.00 96.12 89 LEU A C 1
ATOM 658 O O . LEU A 1 89 ? -0.139 5.137 -15.963 1.00 96.12 89 LEU A O 1
ATOM 662 N N . LEU A 1 90 ? 1.646 6.478 -16.255 1.00 94.88 90 LEU A N 1
ATOM 663 C CA . LEU A 1 90 ? 0.907 7.723 -16.481 1.00 94.88 90 LEU A CA 1
ATOM 664 C C . LEU A 1 90 ? 0.530 7.941 -17.956 1.00 94.88 90 LEU A C 1
ATOM 666 O O . LEU A 1 90 ? -0.303 8.790 -18.247 1.00 94.88 90 LEU A O 1
ATOM 670 N N . GLY A 1 91 ? 1.092 7.149 -18.874 1.00 88.25 91 GLY A N 1
ATOM 671 C CA . GLY A 1 91 ? 0.829 7.254 -20.310 1.00 88.25 91 GLY A CA 1
ATOM 672 C C . GLY A 1 91 ? 1.678 8.302 -21.040 1.00 88.25 91 GLY A C 1
ATOM 673 O O . GLY A 1 91 ? 1.265 8.749 -22.109 1.00 88.25 91 GLY A O 1
ATOM 674 N N . ASP A 1 92 ? 2.840 8.663 -20.482 1.00 66.56 92 ASP A N 1
ATOM 675 C CA . ASP A 1 92 ? 3.813 9.619 -21.048 1.00 66.56 92 ASP A CA 1
ATOM 676 C C . ASP A 1 92 ? 4.862 8.974 -21.974 1.00 66.56 92 ASP A C 1
ATOM 678 O O . ASP A 1 92 ? 5.343 7.852 -21.668 1.00 66.56 92 ASP A O 1
#

InterPro domains:
  IPR027417 P-loop containing nucleoside triphosphate hydrolase [G3DSA:3.40.50.300] (7-92)
  IPR027417 P-loop 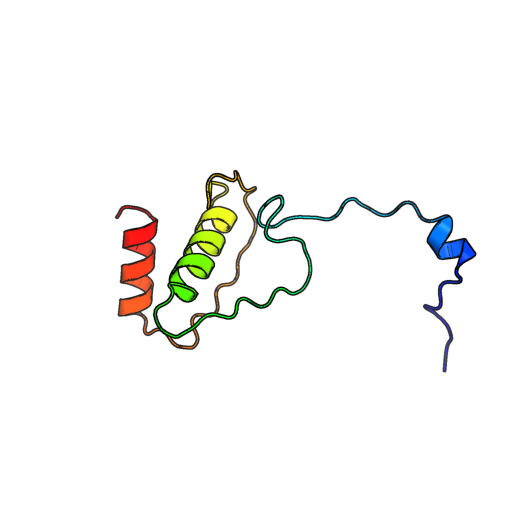containing nucleoside triphosphate hydrolase [SSF52540] (20-88)

Foldseek 3Di:
DDPVPDDDPVRVVPDDDDDWDALFPPPGTPDDDDDDDPPPPCPVLQVVLSQVQQCVQQDDPNTGGGHDDGDDDPPPDDPVRVVVSVCVSVVD

Sequence (92 aa):
MSLSGLVTGDQLDAETLSPLEWSVPGILPEGLGILAAPPKAGKSWLVLAIGLAVADGGEVLGVPVNQRPVLYLALEDGWRRLQSRCRQLLGD